Protein AF-A0A5C6AQZ3-F1 (afdb_monomer)

Mean predicted aligned error: 6.32 Å

Sequence (73 aa):
MNVDQTISDLSTLPVGDRLRVVHAIWDTLPDDVDLSPSAEQQAEMDRRLAAHHADPSTAISHDEMMRRIEKRR

Foldseek 3Di:
DDPVVVVVVLVPDDPVVNVVVVVVVVVPDDPPDPPDDDPVRVVVVVVVVVVCVVPVVPDDDPVVVVVVVVVVD

pLDDT: mean 93.71, std 5.82, range [63.44, 98.25]

Secondary structure (DSSP, 8-state):
--HHHHHHHHHTS-HHHHHHHHHHHHTTS-TT---PPPHHHHHHHHHHHHHHHH-GGGS--HHHHHHHHHTT-

Nearest PDB structures (foldseek):
  1rqt-assembly1_B  TM=6.602E-01  e=4.863E+00  Escherichia coli
  1rqu-assembly1_B  TM=6.193E-01  e=4.185E+00  Escherichia coli
  8u77-assembly2_C  TM=6.590E-01  e=6.090E+00  Saccharomyces cerevisiae

Radius of gyration: 18.82 Å; Cα contacts (8 Å, |Δi|>4): 9; chains: 1; bounding box: 31×37×41 Å

InterPro domains:
  IPR013406 Conserved hypothetical protein CHP02574, addiction module [PF09720] (13-64)
  IPR013406 Conserved hypothetical protein CHP02574, addiction module [TIGR02574] (10-72)

Solvent-accessible surface area (backbone atoms only — not comparable to full-atom values): 4566 Å² total; per-residue (Å²): 138,56,70,68,59,51,52,55,58,49,66,72,44,58,70,71,57,41,51,51,51,52,51,58,55,57,75,69,57,71,92,83,65,88,78,75,67,52,75,68,54,46,51,52,50,53,53,51,50,54,52,36,72,76,41,63,83,82,61,75,54,69,69,58,51,51,55,55,55,59,76,74,108

Structure (mmCIF, N/CA/C/O backbone):
data_AF-A0A5C6AQZ3-F1
#
_entry.id   AF-A0A5C6AQZ3-F1
#
loop_
_atom_site.group_PDB
_atom_site.id
_atom_site.type_symbol
_atom_site.label_atom_id
_atom_site.label_alt_id
_atom_site.label_comp_id
_atom_site.label_asym_id
_atom_site.label_entity_id
_atom_site.label_seq_id
_atom_site.pdbx_PDB_ins_code
_atom_site.Cartn_x
_atom_site.Cartn_y
_atom_site.Cartn_z
_atom_site.occupancy
_atom_site.B_iso_or_equiv
_atom_site.auth_seq_id
_atom_site.auth_comp_id
_atom_site.auth_asym_id
_atom_site.auth_atom_id
_atom_site.pdbx_PDB_model_num
ATOM 1 N N . MET A 1 1 ? -8.525 17.395 20.407 1.00 66.62 1 MET A N 1
ATOM 2 C CA . MET A 1 1 ? -7.753 16.154 20.199 1.00 66.62 1 MET A CA 1
ATOM 3 C C . MET A 1 1 ? -6.923 16.354 18.942 1.00 66.62 1 MET A C 1
ATOM 5 O O . MET A 1 1 ? -7.494 16.818 17.964 1.00 66.62 1 MET A O 1
ATOM 9 N N . ASN A 1 2 ? -5.605 16.148 18.983 1.00 93.75 2 ASN A N 1
ATOM 10 C CA . ASN A 1 2 ? -4.762 16.222 17.782 1.00 93.75 2 AS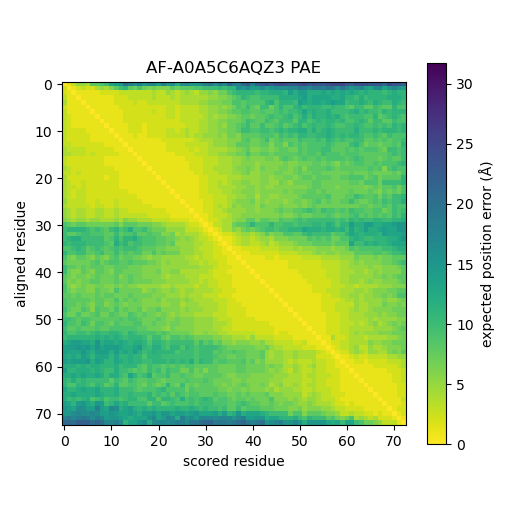N A CA 1
ATOM 11 C C . ASN A 1 2 ? -4.520 14.805 17.229 1.00 93.75 2 ASN A C 1
ATOM 13 O O . ASN A 1 2 ? -4.870 13.809 17.873 1.00 93.75 2 ASN A O 1
ATOM 17 N N . VAL A 1 3 ? -3.971 14.722 16.017 1.00 92.88 3 VAL A N 1
ATOM 18 C CA . VAL A 1 3 ? -3.735 13.442 15.333 1.00 92.88 3 VAL A CA 1
ATOM 19 C C . VAL A 1 3 ? -2.790 12.557 16.149 1.00 92.88 3 VAL A C 1
ATOM 21 O O . VAL A 1 3 ? -3.096 11.387 16.357 1.00 92.88 3 VAL A O 1
ATOM 24 N N . ASP A 1 4 ? -1.723 13.125 16.712 1.00 95.12 4 ASP A N 1
ATOM 25 C CA . ASP A 1 4 ? -0.730 12.375 17.492 1.00 95.12 4 ASP A CA 1
ATOM 26 C C . ASP A 1 4 ? -1.328 11.731 18.750 1.00 95.12 4 ASP A C 1
ATOM 28 O O . ASP A 1 4 ? -1.086 10.557 19.029 1.00 95.12 4 ASP A O 1
ATOM 32 N N . GLN A 1 5 ? -2.168 12.465 19.484 1.00 95.56 5 GLN A N 1
ATOM 33 C CA . GLN A 1 5 ? -2.876 11.943 20.651 1.00 95.56 5 GLN A CA 1
ATOM 34 C C . GLN A 1 5 ? -3.844 10.830 20.246 1.00 95.56 5 GLN A C 1
ATOM 36 O O . GLN A 1 5 ? -3.906 9.804 20.911 1.00 95.56 5 GLN A O 1
ATOM 41 N N . THR A 1 6 ? -4.545 10.992 19.121 1.00 94.94 6 THR A N 1
ATOM 42 C CA . THR A 1 6 ? -5.453 9.962 18.593 1.00 94.94 6 THR A CA 1
ATOM 43 C C . THR A 1 6 ? -4.702 8.685 18.234 1.00 94.94 6 THR A C 1
ATOM 45 O O . THR A 1 6 ? -5.140 7.594 18.586 1.00 94.94 6 THR A O 1
ATOM 48 N N . ILE A 1 7 ? -3.549 8.804 17.574 1.00 95.25 7 ILE A N 1
ATOM 49 C CA . ILE A 1 7 ? -2.696 7.660 17.233 1.00 95.25 7 ILE A CA 1
ATOM 50 C C . ILE A 1 7 ? -2.183 6.978 18.504 1.00 95.25 7 ILE A C 1
ATOM 52 O O . ILE A 1 7 ? -2.215 5.749 18.588 1.00 95.25 7 ILE A O 1
ATOM 56 N N . SER A 1 8 ? -1.748 7.759 19.496 1.00 96.06 8 SER A N 1
ATOM 57 C CA . SER A 1 8 ? -1.310 7.237 20.792 1.00 96.06 8 SER A CA 1
ATOM 58 C C . SER A 1 8 ? -2.427 6.440 21.472 1.00 96.06 8 SER A C 1
ATOM 60 O O . SER A 1 8 ? -2.216 5.287 21.846 1.00 96.06 8 SER A O 1
ATOM 62 N N . ASP A 1 9 ? -3.641 6.988 21.526 1.00 95.81 9 ASP A N 1
ATOM 63 C CA . ASP A 1 9 ? -4.797 6.331 22.138 1.00 95.81 9 ASP 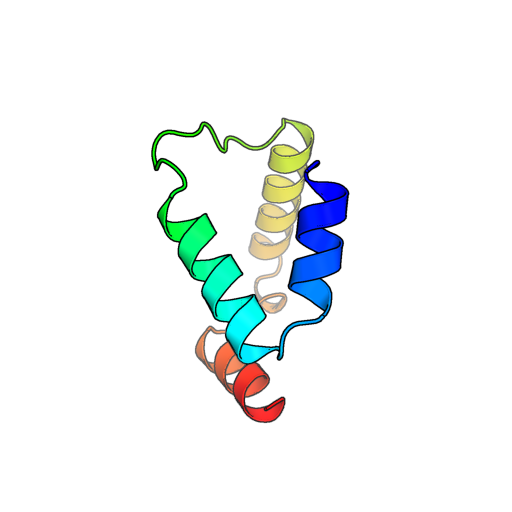A CA 1
ATOM 64 C C . ASP A 1 9 ? -5.168 5.039 21.388 1.00 95.81 9 ASP A C 1
ATOM 66 O O . ASP A 1 9 ? -5.331 3.983 22.002 1.00 95.81 9 ASP A O 1
ATOM 70 N N . LEU A 1 10 ? -5.205 5.074 20.050 1.00 96.31 10 LEU A N 1
ATOM 71 C CA . LEU A 1 10 ? -5.450 3.899 19.205 1.00 96.31 10 LEU A CA 1
ATOM 72 C C . LEU A 1 10 ? -4.372 2.819 19.366 1.00 96.31 10 LEU A C 1
ATOM 74 O O . LEU A 1 10 ? -4.670 1.629 19.252 1.00 96.31 10 LEU A O 1
ATOM 78 N N . SER A 1 11 ? -3.124 3.201 19.649 1.00 95.00 11 SER A N 1
ATOM 79 C CA . SER A 1 11 ? -2.021 2.251 19.825 1.00 95.00 11 SER A CA 1
ATOM 80 C C . SER A 1 11 ? -2.201 1.335 21.043 1.00 95.00 11 SER A C 1
ATOM 82 O O . SER A 1 11 ? -1.649 0.231 21.053 1.00 95.00 11 SER A O 1
ATOM 84 N N . THR A 1 12 ? -3.019 1.756 22.018 1.00 97.19 12 THR A N 1
ATOM 85 C CA . THR A 1 12 ? -3.344 0.992 23.234 1.00 97.19 12 THR A CA 1
ATOM 86 C C . THR A 1 12 ? -4.357 -0.132 23.004 1.00 97.19 12 THR A C 1
ATOM 88 O O . THR A 1 12 ? -4.490 -1.023 23.844 1.00 97.19 12 THR A O 1
ATOM 91 N N . LEU A 1 13 ? -5.062 -0.121 21.867 1.00 97.69 13 LEU A N 1
ATOM 92 C CA . LEU A 1 13 ? -6.064 -1.131 21.540 1.00 97.69 13 LEU A CA 1
ATOM 93 C C . LEU A 1 13 ? -5.423 -2.499 21.242 1.00 97.69 13 LEU A C 1
ATOM 95 O O . LEU A 1 13 ? -4.285 -2.571 20.759 1.00 97.69 13 LEU A O 1
ATOM 99 N N . PRO A 1 14 ? -6.166 -3.607 21.432 1.00 98.12 14 PRO A N 1
ATOM 100 C CA . PRO A 1 14 ? -5.760 -4.911 20.924 1.00 98.12 14 PRO A CA 1
ATOM 101 C C . PRO A 1 14 ? -5.450 -4.850 19.425 1.00 98.12 14 PRO A C 1
ATOM 103 O O . PRO A 1 14 ? -6.135 -4.167 18.665 1.00 98.12 14 PRO A O 1
ATOM 106 N N . VAL A 1 15 ? -4.451 -5.615 18.972 1.00 96.12 15 VAL A N 1
ATOM 107 C CA . VAL A 1 15 ? -3.988 -5.596 17.569 1.00 96.12 15 VAL A CA 1
ATOM 108 C C . VAL A 1 15 ? -5.138 -5.767 16.571 1.00 96.12 15 VAL A C 1
ATOM 110 O O . VAL A 1 15 ? -5.160 -5.077 15.556 1.00 96.12 15 VAL A O 1
ATOM 113 N N . GLY A 1 16 ? -6.110 -6.636 16.869 1.00 97.12 16 GLY A N 1
ATOM 114 C CA . GLY A 1 16 ? -7.285 -6.838 16.018 1.00 97.12 16 GLY A CA 1
ATOM 115 C C . GLY A 1 16 ? -8.133 -5.576 15.836 1.00 97.12 16 GLY A C 1
ATOM 116 O O . GLY A 1 16 ? -8.546 -5.277 14.719 1.00 97.12 16 GLY A O 1
ATOM 117 N N . ASP A 1 17 ? -8.337 -4.796 16.896 1.00 97.75 17 ASP A N 1
ATOM 118 C CA . ASP A 1 17 ? -9.110 -3.555 16.825 1.00 97.75 17 ASP A CA 1
ATOM 119 C C . ASP A 1 17 ? -8.319 -2.435 16.150 1.00 97.75 17 ASP A C 1
ATOM 121 O O . ASP A 1 17 ? -8.880 -1.685 15.355 1.00 97.75 17 ASP A O 1
ATOM 125 N N . ARG A 1 18 ? -6.996 -2.386 16.344 1.00 97.75 18 ARG A N 1
ATOM 126 C CA . ARG A 1 18 ? -6.138 -1.476 15.569 1.00 97.75 18 ARG A CA 1
ATOM 127 C C . ARG A 1 18 ? -6.248 -1.742 14.069 1.00 97.75 18 ARG A C 1
ATOM 129 O O . ARG A 1 18 ? -6.376 -0.801 13.296 1.00 97.75 18 ARG A O 1
ATOM 136 N N . LEU A 1 19 ? -6.221 -3.013 13.657 1.00 97.12 19 LEU A N 1
ATOM 137 C CA . LEU A 1 19 ? -6.369 -3.392 12.247 1.00 97.12 19 LEU A CA 1
ATOM 138 C C . LEU A 1 19 ? -7.744 -3.000 11.695 1.00 97.12 19 LEU A C 1
ATOM 140 O O . LEU A 1 19 ? -7.822 -2.492 10.580 1.00 97.12 19 LEU A O 1
ATOM 144 N N . ARG A 1 20 ? -8.814 -3.163 12.485 1.00 97.19 20 ARG A N 1
ATOM 145 C CA . ARG A 1 20 ? -10.157 -2.694 12.105 1.00 97.19 20 ARG A CA 1
ATOM 146 C C . ARG A 1 20 ? -10.188 -1.189 11.863 1.00 97.19 20 ARG A C 1
ATOM 148 O O . ARG A 1 20 ? -10.769 -0.761 10.874 1.00 97.19 20 ARG A O 1
ATOM 155 N N . VAL A 1 21 ? -9.549 -0.398 12.727 1.00 97.00 21 VAL A N 1
ATOM 156 C CA . VAL A 1 21 ? -9.468 1.060 12.550 1.00 97.00 21 VAL A CA 1
ATOM 157 C C . VAL A 1 21 ? -8.667 1.422 11.300 1.00 97.00 21 VAL A C 1
ATOM 159 O O . VAL A 1 21 ? -9.121 2.254 10.523 1.00 97.00 21 VAL A O 1
ATOM 162 N N . VAL A 1 22 ? -7.521 0.772 11.066 1.00 96.44 22 VAL A N 1
ATOM 163 C CA . VAL A 1 22 ? -6.718 0.987 9.849 1.00 96.44 22 VAL A CA 1
ATOM 164 C C . VAL A 1 22 ? -7.548 0.723 8.592 1.00 96.44 22 VAL A C 1
ATOM 166 O O . VAL A 1 22 ? -7.554 1.562 7.698 1.00 96.44 22 VAL A O 1
ATOM 169 N N . HIS A 1 23 ? -8.277 -0.395 8.538 1.00 96.50 23 HIS A N 1
ATOM 170 C CA . HIS A 1 23 ? -9.136 -0.721 7.396 1.00 96.50 23 HIS A CA 1
ATOM 171 C C . HIS A 1 23 ? -10.266 0.299 7.224 1.00 96.50 23 HIS A C 1
ATOM 173 O O . HIS A 1 23 ? -10.471 0.794 6.125 1.00 96.50 23 HIS A O 1
ATOM 179 N N . ALA A 1 24 ? -10.949 0.668 8.311 1.00 97.06 24 ALA A N 1
ATOM 180 C CA . ALA A 1 24 ? -12.042 1.632 8.247 1.00 97.06 24 ALA A CA 1
ATOM 181 C C . ALA A 1 24 ? -11.579 3.002 7.731 1.00 97.06 24 ALA A C 1
ATOM 183 O O . ALA A 1 24 ? -12.287 3.617 6.947 1.00 97.06 24 ALA A O 1
ATOM 184 N N . ILE A 1 25 ? -10.396 3.475 8.144 1.00 95.06 25 ILE A N 1
ATOM 185 C CA . ILE A 1 25 ? -9.810 4.721 7.626 1.00 95.06 25 ILE A CA 1
ATOM 186 C C . ILE A 1 25 ? -9.436 4.561 6.152 1.00 95.06 25 ILE A C 1
ATOM 188 O O . ILE A 1 25 ? -9.711 5.462 5.362 1.00 95.06 25 ILE A O 1
ATOM 192 N N . TRP A 1 26 ? -8.836 3.429 5.779 1.00 94.38 26 TRP A N 1
ATOM 193 C CA . TRP A 1 26 ? -8.464 3.146 4.394 1.00 94.38 26 TRP A CA 1
ATOM 194 C C . TRP A 1 26 ? -9.673 3.216 3.452 1.00 94.38 26 TRP A C 1
ATOM 196 O O . TRP A 1 26 ? -9.594 3.878 2.424 1.00 94.38 26 TRP A O 1
ATOM 206 N N . ASP A 1 27 ? -10.812 2.649 3.857 1.00 95.38 27 ASP A N 1
ATOM 207 C CA . ASP A 1 27 ? -12.070 2.679 3.094 1.00 95.38 27 ASP A CA 1
ATOM 208 C C . ASP A 1 27 ? -12.675 4.091 2.946 1.00 95.38 27 ASP A C 1
ATOM 210 O O . ASP A 1 27 ? -13.600 4.287 2.160 1.00 95.38 27 ASP A O 1
ATOM 214 N N . THR A 1 28 ? -12.189 5.086 3.700 1.00 94.56 28 THR A N 1
ATOM 215 C CA . THR A 1 28 ? -12.628 6.488 3.562 1.00 94.56 28 THR A CA 1
ATOM 216 C C . THR A 1 28 ? -11.778 7.315 2.602 1.00 94.56 28 THR A C 1
ATOM 218 O O . THR A 1 28 ? -12.147 8.453 2.301 1.00 94.56 28 THR A O 1
ATOM 221 N N . LEU A 1 29 ? -10.632 6.791 2.157 1.00 92.88 29 LEU A N 1
ATOM 222 C CA . LEU A 1 29 ? -9.754 7.513 1.244 1.00 92.88 29 LEU A CA 1
ATOM 223 C C . LEU A 1 29 ? -10.388 7.571 -0.153 1.00 92.88 29 LEU A C 1
ATOM 225 O O . LEU A 1 29 ? -10.968 6.583 -0.597 1.00 92.88 29 LEU A O 1
ATOM 229 N N . PRO A 1 30 ? -10.303 8.714 -0.850 1.00 93.06 30 PRO A N 1
ATOM 230 C CA . PRO A 1 30 ? -10.867 8.827 -2.183 1.00 93.06 30 PRO A CA 1
ATOM 231 C C . PRO A 1 30 ? -9.964 8.154 -3.228 1.00 93.06 30 PRO A C 1
ATOM 233 O O . PRO A 1 30 ? -8.739 8.145 -3.101 1.00 93.06 30 PRO A O 1
ATOM 236 N N . ASP A 1 31 ? -10.577 7.620 -4.284 1.00 87.25 31 ASP A N 1
ATOM 237 C CA . ASP A 1 31 ? -9.869 6.910 -5.360 1.00 87.25 31 ASP A CA 1
ATOM 238 C C . ASP A 1 31 ? -9.181 7.852 -6.369 1.00 87.25 31 ASP A C 1
ATOM 240 O O . ASP A 1 31 ? -8.421 7.400 -7.224 1.00 87.25 31 ASP A O 1
ATOM 244 N N . ASP 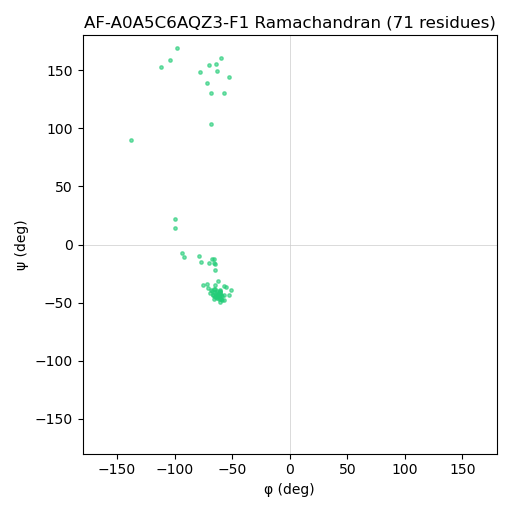A 1 32 ? -9.451 9.158 -6.305 1.00 88.81 32 ASP A N 1
ATOM 245 C CA . ASP A 1 32 ? -8.986 10.169 -7.263 1.00 88.81 32 ASP A CA 1
ATOM 246 C C . ASP A 1 32 ? -7.758 10.963 -6.788 1.00 88.81 32 ASP A C 1
ATOM 248 O O . ASP A 1 32 ? -7.404 11.989 -7.374 1.00 88.81 32 ASP A O 1
ATOM 252 N N . VAL A 1 33 ? -7.073 10.485 -5.745 1.00 88.19 33 VAL A N 1
ATOM 253 C CA . VAL A 1 33 ? -5.806 11.075 -5.301 1.00 88.19 33 VAL A CA 1
ATOM 254 C C . VAL A 1 33 ? -4.727 10.822 -6.350 1.00 88.19 33 VAL A C 1
ATOM 256 O O . VAL A 1 33 ? -4.502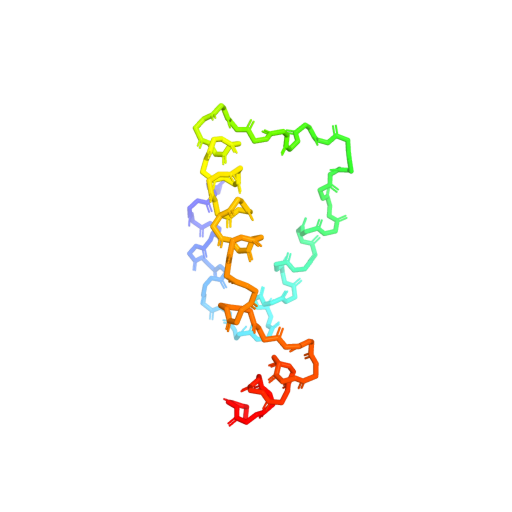 9.686 -6.767 1.00 88.19 33 VAL A O 1
ATOM 259 N N . ASP A 1 34 ? -4.005 11.875 -6.737 1.00 87.81 34 ASP A N 1
ATOM 260 C CA . ASP A 1 34 ? -2.806 11.721 -7.554 1.00 87.81 34 ASP A CA 1
ATOM 261 C C . ASP A 1 34 ? -1.705 11.035 -6.735 1.00 87.81 34 ASP A C 1
ATOM 263 O O . ASP A 1 34 ? -1.074 11.632 -5.860 1.00 87.81 34 ASP A O 1
ATOM 267 N N . LEU A 1 35 ? -1.507 9.750 -7.017 1.00 87.44 35 LEU A N 1
ATOM 268 C CA . LEU A 1 35 ? -0.464 8.911 -6.435 1.00 87.44 35 LEU A CA 1
ATOM 269 C C . LEU A 1 35 ? 0.739 8.768 -7.376 1.00 87.44 35 LEU A C 1
ATOM 271 O O . LEU A 1 35 ? 1.498 7.801 -7.266 1.00 87.44 35 LEU A O 1
ATOM 275 N N . SER A 1 36 ? 0.910 9.700 -8.319 1.00 93.56 36 SER A N 1
ATOM 276 C CA . SER A 1 36 ? 2.058 9.695 -9.217 1.00 93.56 36 SER A CA 1
ATOM 277 C C . SER A 1 36 ? 3.362 9.735 -8.412 1.00 93.56 36 SER A C 1
ATOM 279 O O . SER A 1 36 ? 3.517 10.574 -7.518 1.00 93.56 36 SER A O 1
ATOM 281 N N . PRO A 1 37 ? 4.320 8.843 -8.710 1.00 94.44 37 PRO A N 1
ATOM 282 C CA . PRO A 1 37 ? 5.605 8.853 -8.033 1.00 94.44 37 PRO A CA 1
ATOM 283 C C . PRO A 1 37 ? 6.349 10.159 -8.324 1.00 94.44 37 PRO A C 1
ATOM 285 O O . PRO A 1 37 ? 6.249 10.736 -9.410 1.00 94.44 37 PRO A O 1
ATOM 288 N N . SER A 1 38 ? 7.162 10.603 -7.367 1.00 96.31 38 SER A N 1
ATOM 289 C CA . SER A 1 38 ? 8.138 11.658 -7.629 1.00 96.31 38 SER A CA 1
ATOM 290 C C . SER A 1 38 ? 9.111 11.222 -8.731 1.00 96.31 38 SER A C 1
ATOM 292 O O . SER A 1 38 ? 9.300 10.030 -8.982 1.00 96.31 38 SER A O 1
ATOM 294 N N . ALA A 1 39 ? 9.797 12.179 -9.360 1.00 97.69 39 ALA A N 1
ATOM 295 C CA . ALA A 1 39 ? 10.805 11.863 -10.374 1.00 97.69 39 ALA A CA 1
ATOM 296 C C . ALA A 1 39 ? 11.891 10.900 -9.848 1.00 97.69 39 ALA A C 1
ATOM 298 O O . ALA A 1 39 ? 12.339 10.012 -10.569 1.00 97.69 39 ALA A O 1
ATOM 299 N N . GLU A 1 40 ? 12.278 11.039 -8.577 1.00 97.94 40 GLU A N 1
ATOM 300 C CA . GLU A 1 40 ? 13.251 10.157 -7.923 1.00 97.94 40 GLU A CA 1
ATOM 301 C C . GLU A 1 40 ? 12.696 8.744 -7.710 1.00 97.94 40 GLU A C 1
ATOM 303 O O . GLU A 1 40 ? 13.393 7.757 -7.949 1.00 97.94 40 GLU A O 1
ATOM 308 N N . GLN A 1 41 ? 11.430 8.634 -7.298 1.00 98.00 41 GLN A N 1
ATOM 309 C CA . GLN A 1 41 ? 10.756 7.347 -7.134 1.00 98.00 41 GLN A CA 1
ATOM 310 C C . GLN A 1 41 ? 10.595 6.636 -8.480 1.00 98.00 41 GLN A C 1
ATOM 312 O O . GLN A 1 41 ? 10.918 5.454 -8.579 1.00 98.00 41 GLN A O 1
ATOM 317 N N . GLN A 1 42 ? 10.173 7.358 -9.520 1.00 98.06 42 GLN A N 1
ATOM 318 C CA . GLN A 1 42 ? 10.045 6.811 -10.868 1.00 98.06 42 GLN A CA 1
ATOM 319 C C . GLN A 1 42 ? 11.397 6.316 -11.395 1.00 98.06 42 GLN A C 1
ATOM 321 O O . GLN A 1 42 ? 11.492 5.185 -11.865 1.00 98.06 42 GLN A O 1
ATOM 326 N N . ALA A 1 43 ? 12.464 7.106 -11.235 1.00 98.25 43 ALA A N 1
ATOM 327 C CA . ALA A 1 43 ? 13.805 6.713 -11.661 1.00 98.25 43 ALA A CA 1
ATOM 328 C C . ALA A 1 43 ? 14.297 5.435 -10.954 1.00 98.25 43 ALA A C 1
ATOM 330 O O . ALA A 1 43 ? 14.916 4.571 -11.579 1.00 98.25 43 ALA A O 1
ATOM 331 N N . GLU A 1 44 ? 14.006 5.279 -9.659 1.00 98.12 44 GLU A N 1
ATOM 332 C CA . GLU A 1 44 ? 14.345 4.057 -8.923 1.00 98.12 44 GLU A CA 1
ATOM 333 C C . GLU A 1 44 ? 13.513 2.851 -9.383 1.00 98.12 44 GLU A C 1
ATOM 335 O O . GLU A 1 44 ? 14.046 1.742 -9.493 1.00 98.12 44 GLU A O 1
ATOM 340 N N . MET A 1 45 ? 12.226 3.047 -9.677 1.00 96.88 45 MET A N 1
ATOM 341 C CA . MET A 1 45 ? 11.369 1.996 -10.232 1.00 96.88 45 MET A CA 1
ATOM 342 C C . MET A 1 45 ? 11.889 1.525 -11.593 1.00 96.88 45 MET A C 1
ATOM 344 O O . MET A 1 45 ? 12.064 0.321 -11.790 1.00 96.88 45 MET A O 1
ATOM 348 N N . ASP A 1 46 ? 12.232 2.458 -12.481 1.00 97.69 46 ASP A N 1
ATOM 349 C CA . ASP A 1 46 ? 12.788 2.161 -13.802 1.00 97.69 46 ASP A CA 1
ATOM 350 C C . ASP A 1 46 ? 14.119 1.406 -13.688 1.00 97.69 46 ASP A C 1
ATOM 352 O O . ASP A 1 46 ? 14.325 0.389 -14.356 1.00 97.69 46 ASP A O 1
ATOM 356 N N . ARG A 1 47 ? 15.006 1.836 -12.778 1.00 97.25 47 ARG A N 1
ATOM 357 C CA . ARG A 1 47 ? 16.281 1.155 -12.506 1.00 97.25 47 ARG A CA 1
ATOM 358 C C . ARG A 1 47 ? 16.067 -0.287 -12.046 1.00 97.25 47 ARG A C 1
ATOM 36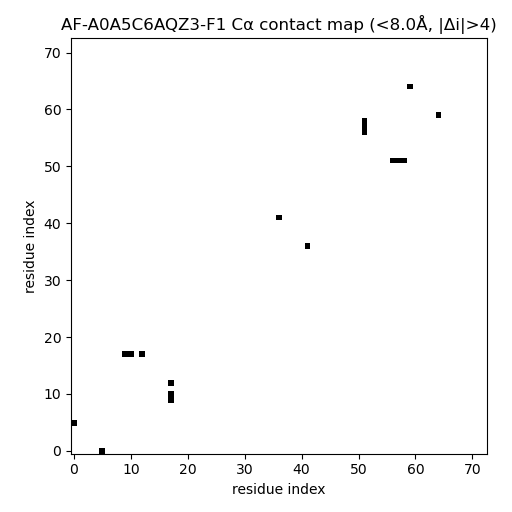0 O O . ARG A 1 47 ? 16.746 -1.191 -12.536 1.00 97.25 47 ARG A O 1
ATOM 367 N N . ARG A 1 48 ? 15.144 -0.520 -11.104 1.00 95.44 48 ARG A N 1
ATOM 368 C CA . ARG A 1 48 ? 14.839 -1.868 -10.590 1.00 95.44 48 ARG A CA 1
ATOM 369 C C . ARG A 1 48 ? 14.226 -2.760 -11.656 1.00 95.44 48 ARG A C 1
ATOM 371 O O . ARG A 1 48 ? 14.593 -3.929 -11.741 1.00 95.44 48 ARG A O 1
ATOM 378 N N . LEU A 1 49 ? 13.332 -2.212 -12.473 1.00 95.00 49 LEU A N 1
ATOM 379 C CA . LEU A 1 49 ? 12.696 -2.958 -13.547 1.00 95.00 49 LEU A CA 1
ATOM 380 C C . LEU A 1 49 ? 13.711 -3.348 -14.628 1.00 95.00 49 LEU A C 1
ATOM 382 O O . LEU A 1 49 ? 13.747 -4.504 -15.040 1.00 95.00 49 LEU A O 1
ATOM 386 N N . ALA A 1 50 ? 14.599 -2.430 -15.022 1.00 96.75 50 ALA A N 1
ATOM 387 C CA . ALA A 1 50 ? 15.679 -2.721 -15.964 1.00 96.75 50 ALA A CA 1
ATOM 388 C C . ALA A 1 50 ? 16.638 -3.800 -15.434 1.00 96.75 50 ALA A C 1
ATOM 390 O O . ALA A 1 50 ? 17.002 -4.716 -16.172 1.00 96.75 50 ALA A O 1
ATOM 391 N N . ALA A 1 51 ? 17.007 -3.733 -14.151 1.00 95.19 51 ALA A N 1
ATOM 392 C CA . ALA A 1 51 ? 17.831 -4.757 -13.513 1.00 95.19 51 ALA A CA 1
ATOM 393 C C . ALA A 1 51 ? 17.136 -6.129 -13.498 1.00 95.19 51 ALA A C 1
ATOM 395 O O . ALA A 1 51 ? 17.765 -7.134 -13.815 1.00 95.19 51 ALA A O 1
ATOM 396 N N . HIS A 1 52 ? 15.835 -6.171 -13.196 1.00 93.62 52 HIS A N 1
ATOM 397 C CA . HIS A 1 52 ? 15.053 -7.406 -13.234 1.00 93.62 52 HIS A CA 1
ATOM 398 C C . HIS A 1 52 ? 14.908 -7.970 -14.655 1.00 93.62 52 HIS A C 1
ATOM 400 O O . HIS A 1 52 ? 15.000 -9.176 -14.851 1.00 93.62 52 HIS A O 1
ATOM 406 N N . HIS A 1 53 ? 14.729 -7.122 -15.669 1.00 94.06 53 HIS A N 1
ATOM 407 C CA . HIS A 1 53 ? 14.697 -7.571 -17.063 1.00 94.06 53 HIS A CA 1
ATOM 408 C C . HIS A 1 53 ? 16.043 -8.141 -17.527 1.00 94.06 53 HIS A C 1
ATOM 410 O O . HIS A 1 53 ? 16.062 -9.086 -18.314 1.00 94.06 53 HIS A O 1
ATOM 416 N N . ALA A 1 54 ? 17.158 -7.586 -17.044 1.00 96.62 54 ALA A N 1
ATOM 417 C CA . ALA A 1 54 ? 18.491 -8.114 -17.318 1.00 96.62 54 ALA A CA 1
ATOM 418 C C . ALA A 1 54 ? 18.760 -9.440 -16.581 1.00 96.62 54 ALA A C 1
ATOM 420 O O . ALA A 1 54 ? 19.440 -10.307 -17.126 1.00 96.62 54 ALA A O 1
ATOM 421 N N . ASP A 1 55 ? 18.212 -9.606 -15.373 1.00 95.56 55 ASP A N 1
ATOM 422 C CA . ASP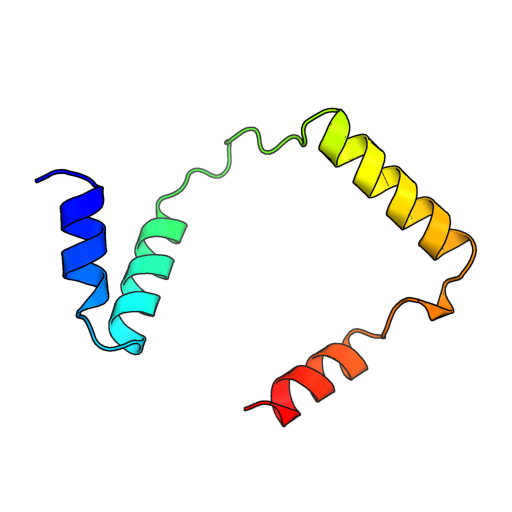 A 1 55 ? 18.297 -10.836 -14.581 1.00 95.56 55 ASP A CA 1
ATOM 423 C C . ASP A 1 55 ? 16.952 -11.191 -13.907 1.00 95.56 55 ASP A C 1
ATOM 425 O O . ASP A 1 55 ? 16.687 -10.805 -12.756 1.00 95.56 55 ASP A O 1
ATOM 429 N N . PRO A 1 56 ? 16.099 -11.980 -14.592 1.00 90.88 56 PRO A N 1
ATOM 430 C CA . PRO A 1 56 ? 14.792 -12.373 -14.068 1.00 90.88 56 PRO A CA 1
ATOM 431 C C . PRO A 1 56 ? 14.856 -13.283 -12.836 1.00 90.88 56 PRO A C 1
ATOM 433 O O . PRO A 1 56 ? 13.856 -13.428 -12.132 1.00 90.88 56 PRO A O 1
ATOM 436 N N . SER A 1 57 ? 16.017 -13.887 -12.544 1.00 90.81 57 SER A N 1
ATOM 437 C CA . SER A 1 57 ? 16.182 -14.797 -11.400 1.00 90.81 57 SER A CA 1
ATOM 438 C C . SER A 1 57 ? 16.071 -14.090 -10.042 1.00 90.81 57 SER A C 1
ATOM 440 O O . SER A 1 57 ? 15.909 -14.733 -9.005 1.00 90.81 57 SER A O 1
ATOM 442 N N . THR A 1 58 ? 16.097 -12.757 -10.056 1.00 85.19 58 THR A N 1
ATOM 443 C CA . THR A 1 58 ? 15.935 -11.884 -8.889 1.00 85.19 58 THR A CA 1
ATOM 444 C C . THR A 1 58 ? 14.516 -11.867 -8.310 1.00 85.19 58 THR A C 1
ATOM 446 O O . THR A 1 58 ? 14.335 -11.429 -7.171 1.00 85.19 58 THR A O 1
ATOM 449 N N . ALA A 1 59 ? 13.509 -12.349 -9.048 1.00 89.31 59 ALA A N 1
ATOM 450 C CA . ALA A 1 59 ? 12.130 -12.449 -8.571 1.00 89.31 59 ALA A CA 1
ATOM 451 C C . ALA A 1 59 ? 11.738 -13.887 -8.204 1.00 89.31 59 ALA A C 1
ATOM 453 O O . ALA A 1 59 ? 12.321 -14.869 -8.660 1.00 89.31 59 ALA A O 1
ATOM 454 N N . ILE A 1 60 ? 10.697 -14.009 -7.381 1.00 92.06 60 ILE A N 1
ATOM 455 C CA . ILE A 1 60 ? 10.051 -15.283 -7.055 1.00 92.06 60 ILE A CA 1
ATOM 456 C C . ILE A 1 60 ? 8.648 -15.317 -7.652 1.00 92.06 60 ILE A C 1
ATOM 458 O O . ILE A 1 60 ? 8.012 -14.275 -7.810 1.00 92.06 60 ILE A O 1
ATOM 462 N N . SER A 1 61 ? 8.145 -16.516 -7.956 1.00 91.81 61 SER A N 1
ATOM 463 C CA . SER A 1 61 ? 6.752 -16.662 -8.374 1.00 91.81 61 SER A CA 1
ATOM 464 C C . SER A 1 61 ? 5.798 -16.258 -7.249 1.00 91.81 61 SER A C 1
ATOM 466 O O . SER A 1 61 ? 6.130 -16.349 -6.062 1.00 91.81 61 SER A O 1
ATOM 468 N N . HIS A 1 62 ? 4.582 -15.863 -7.625 1.00 90.94 62 HIS A N 1
ATOM 469 C CA . HIS A 1 62 ? 3.508 -15.583 -6.674 1.00 90.94 62 HIS A CA 1
ATOM 470 C C . HIS A 1 62 ? 3.285 -16.757 -5.703 1.00 90.94 62 HIS A C 1
ATOM 472 O O . HIS A 1 62 ? 3.217 -16.556 -4.492 1.00 90.94 62 HIS A O 1
ATOM 478 N N . ASP A 1 63 ? 3.283 -17.993 -6.208 1.00 96.12 63 ASP A N 1
ATOM 479 C CA . ASP A 1 63 ? 3.097 -19.191 -5.382 1.00 96.12 63 ASP A CA 1
ATOM 480 C C . ASP A 1 63 ? 4.237 -19.401 -4.374 1.00 96.12 63 ASP A C 1
ATOM 482 O O . ASP A 1 63 ? 4.005 -19.817 -3.241 1.00 96.12 63 ASP A O 1
ATOM 486 N N . GLU A 1 64 ? 5.487 -19.114 -4.753 1.00 94.94 64 GLU A N 1
ATOM 487 C CA . GLU A 1 64 ? 6.620 -19.136 -3.819 1.00 94.94 64 GLU A CA 1
ATOM 488 C C . GLU A 1 64 ? 6.502 -18.022 -2.773 1.00 94.94 64 GLU A C 1
ATOM 490 O O . GLU A 1 64 ? 6.775 -18.264 -1.596 1.00 94.94 64 GLU A O 1
ATOM 49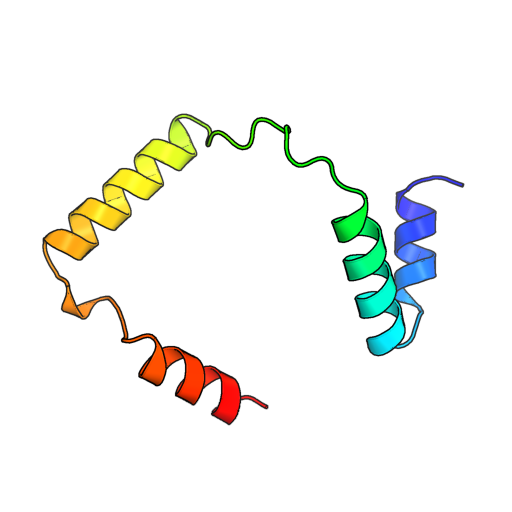5 N N . MET A 1 65 ? 6.060 -16.825 -3.168 1.00 95.25 65 MET A N 1
ATOM 496 C CA . MET A 1 65 ? 5.816 -15.722 -2.237 1.00 95.25 65 MET A CA 1
ATOM 497 C C . MET A 1 65 ? 4.751 -16.097 -1.199 1.00 95.25 65 MET A C 1
ATOM 499 O O . MET A 1 65 ? 5.006 -15.976 0.001 1.00 95.25 65 MET A O 1
ATOM 503 N N . MET A 1 66 ? 3.605 -16.623 -1.636 1.00 95.25 66 MET A N 1
ATOM 504 C CA . MET A 1 66 ? 2.525 -17.046 -0.742 1.00 95.25 66 MET A CA 1
ATOM 505 C C . MET A 1 66 ? 2.968 -18.172 0.196 1.00 95.25 66 MET A C 1
ATOM 507 O O . MET A 1 66 ? 2.785 -18.058 1.409 1.00 95.25 66 MET A O 1
ATOM 511 N N . ARG A 1 67 ? 3.681 -19.187 -0.317 1.00 96.50 67 ARG A N 1
ATOM 512 C CA . ARG A 1 67 ? 4.260 -20.252 0.522 1.00 96.50 67 ARG A CA 1
ATOM 513 C C . ARG A 1 67 ? 5.190 -19.714 1.612 1.00 96.50 67 ARG A C 1
ATOM 515 O O . ARG A 1 67 ? 5.235 -20.269 2.710 1.00 96.50 67 ARG A O 1
ATOM 522 N N . ARG A 1 68 ? 5.959 -18.652 1.344 1.00 95.25 68 ARG A N 1
ATOM 523 C CA . ARG A 1 68 ? 6.826 -18.017 2.356 1.00 95.25 68 ARG A CA 1
ATOM 524 C C . ARG A 1 68 ? 6.033 -17.265 3.418 1.00 95.25 68 ARG A C 1
ATOM 526 O O . ARG A 1 68 ? 6.447 -17.283 4.574 1.00 95.25 68 ARG A O 1
ATOM 533 N N . ILE A 1 69 ? 4.944 -16.600 3.036 1.00 94.81 69 ILE A N 1
ATOM 534 C CA . ILE A 1 69 ? 4.068 -15.880 3.970 1.00 94.81 69 ILE A CA 1
ATOM 535 C C . ILE A 1 69 ? 3.391 -16.871 4.917 1.00 94.81 69 ILE A C 1
ATOM 537 O O . ILE A 1 69 ? 3.433 -16.677 6.128 1.00 94.81 69 ILE A O 1
ATOM 541 N N . GLU A 1 70 ? 2.842 -17.963 4.388 1.00 93.00 70 GLU A N 1
ATOM 542 C CA . GLU A 1 70 ? 2.168 -18.994 5.185 1.00 93.00 70 GLU A CA 1
ATOM 543 C C . GLU A 1 70 ? 3.103 -19.649 6.203 1.00 93.00 70 GLU A C 1
ATOM 545 O O . GLU A 1 70 ? 2.727 -19.814 7.356 1.00 93.00 70 GLU A O 1
ATOM 550 N N . LYS A 1 71 ? 4.355 -19.942 5.825 1.00 90.62 71 LYS A N 1
ATOM 551 C CA . LYS A 1 71 ? 5.363 -20.508 6.743 1.00 90.62 71 LYS A CA 1
ATOM 552 C C . 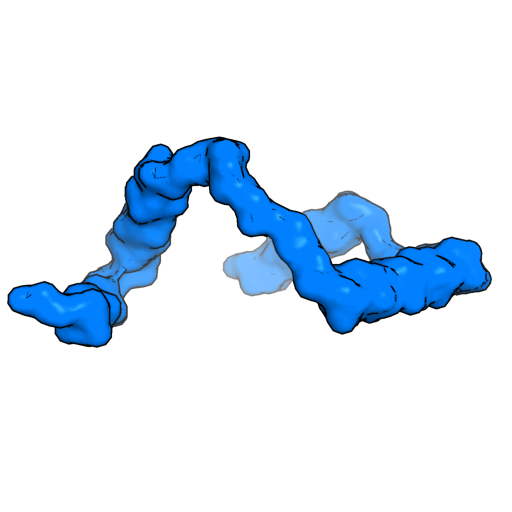LYS A 1 71 ? 5.767 -19.585 7.898 1.00 90.62 71 LYS A C 1
ATOM 554 O O . LYS A 1 71 ? 6.430 -20.047 8.821 1.00 90.62 71 LYS A O 1
ATOM 559 N N . ARG A 1 72 ? 5.470 -18.284 7.816 1.00 82.69 72 ARG A N 1
ATOM 560 C CA . ARG A 1 72 ? 5.797 -17.293 8.857 1.00 82.69 72 ARG A CA 1
ATOM 561 C C . ARG A 1 72 ? 4.659 -17.075 9.8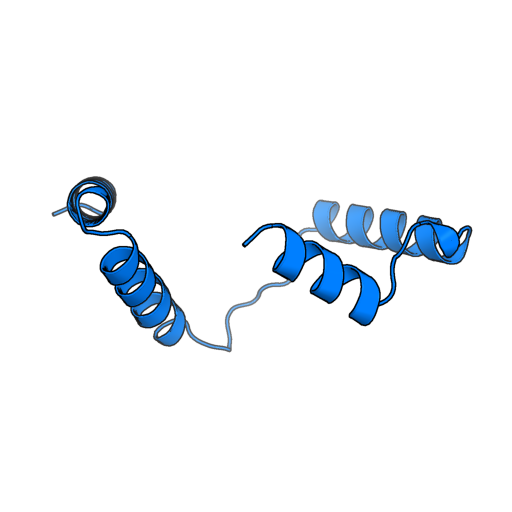54 1.00 82.69 72 ARG A C 1
ATOM 563 O O . ARG A 1 72 ? 4.861 -16.330 10.812 1.00 82.69 72 ARG A O 1
ATOM 570 N N . ARG A 1 73 ? 3.488 -17.653 9.596 1.00 63.44 73 ARG A N 1
ATOM 571 C CA . ARG A 1 73 ? 2.295 -17.552 10.435 1.00 63.44 73 ARG A CA 1
ATOM 572 C C . ARG A 1 73 ? 2.207 -18.737 11.389 1.00 63.44 73 ARG A C 1
ATOM 574 O O . ARG A 1 73 ? 1.702 -18.507 12.507 1.00 63.44 73 ARG A O 1
#

Organism: NCBI:txid2714738